Protein AF-A0A2M8TH28-F1 (afdb_monomer)

Radius of gyration: 15.04 Å; Cα contacts (8 Å, |Δi|>4): 122; chains: 1; bounding box: 30×35×44 Å

Structure (mmCIF, N/CA/C/O backbone):
data_AF-A0A2M8TH28-F1
#
_entry.id   AF-A0A2M8TH28-F1
#
loop_
_atom_site.group_PDB
_atom_site.id
_atom_site.type_symbol
_atom_site.label_atom_id
_atom_site.label_alt_id
_atom_site.label_comp_id
_atom_site.label_asym_id
_atom_site.label_entity_id
_atom_site.label_seq_id
_atom_site.pdbx_PDB_ins_code
_atom_site.Cartn_x
_atom_site.Cartn_y
_atom_site.Cartn_z
_atom_site.occupancy
_atom_site.B_iso_or_equiv
_atom_site.auth_seq_id
_atom_site.auth_comp_id
_atom_site.auth_asym_id
_atom_site.auth_atom_id
_atom_site.pdbx_PDB_model_num
ATOM 1 N N . MET A 1 1 ? 3.329 -12.936 -28.432 1.00 34.22 1 MET A N 1
ATOM 2 C CA . MET A 1 1 ? 2.559 -13.886 -27.596 1.00 34.22 1 MET A CA 1
ATOM 3 C C . MET A 1 1 ? 2.833 -13.547 -26.139 1.00 34.22 1 MET A C 1
ATOM 5 O O . MET A 1 1 ? 3.935 -13.796 -25.677 1.00 34.22 1 MET A O 1
ATOM 9 N N . VAL A 1 2 ? 1.888 -12.896 -25.456 1.00 33.28 2 VAL A N 1
ATOM 10 C CA . VAL A 1 2 ? 2.013 -12.406 -24.064 1.00 33.28 2 VAL A CA 1
ATOM 11 C C . VAL A 1 2 ? 0.903 -13.061 -23.235 1.00 33.28 2 VAL A C 1
ATOM 13 O O . VAL A 1 2 ? 0.059 -12.393 -22.652 1.00 33.28 2 VAL A O 1
ATOM 16 N N . THR A 1 3 ? 0.811 -14.391 -23.299 1.00 40.44 3 THR A N 1
ATOM 17 C CA . THR A 1 3 ? -0.426 -15.100 -22.921 1.00 40.44 3 THR A CA 1
ATOM 18 C C . THR A 1 3 ? -0.254 -16.131 -21.807 1.00 40.44 3 THR A C 1
ATOM 20 O O . THR A 1 3 ? -1.209 -16.826 -21.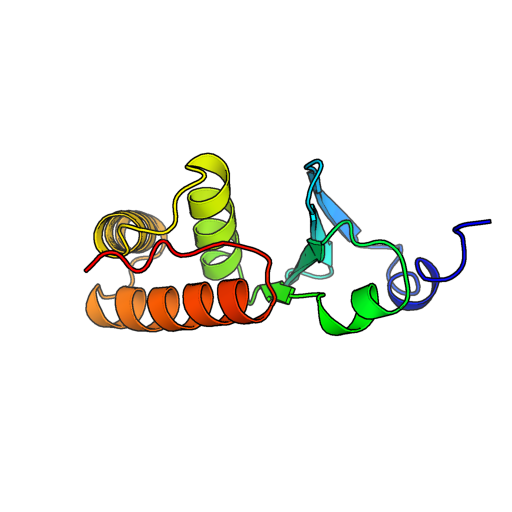514 1.00 40.44 3 THR A O 1
ATOM 23 N N . GLN A 1 4 ? 0.912 -16.250 -21.161 1.00 37.91 4 GLN A N 1
ATOM 24 C CA . GLN A 1 4 ? 1.173 -17.396 -20.265 1.00 37.91 4 GLN A CA 1
ATOM 25 C C . GLN A 1 4 ? 1.434 -17.069 -18.785 1.00 37.91 4 GLN A C 1
ATOM 27 O O . GLN A 1 4 ? 1.522 -17.987 -17.982 1.00 37.91 4 GLN A O 1
ATOM 32 N N . VAL A 1 5 ? 1.492 -15.795 -18.372 1.00 37.12 5 VAL A N 1
ATOM 33 C CA . VAL A 1 5 ? 1.544 -15.437 -16.927 1.00 37.12 5 VAL A CA 1
ATOM 34 C C . VAL A 1 5 ? 0.175 -15.051 -16.376 1.00 37.12 5 VAL A C 1
ATOM 36 O O . VAL A 1 5 ? -0.056 -15.095 -15.171 1.00 37.12 5 VAL A O 1
ATOM 39 N N . PHE A 1 6 ? -0.774 -14.787 -17.270 1.00 37.00 6 PHE A N 1
ATOM 40 C CA . PHE A 1 6 ? -2.173 -14.788 -16.904 1.00 37.00 6 PHE A CA 1
ATOM 41 C C . PHE A 1 6 ? -2.510 -16.143 -16.239 1.00 37.00 6 PHE A C 1
ATOM 43 O O . PHE A 1 6 ? -3.025 -16.121 -15.140 1.00 37.00 6 PHE A O 1
ATOM 50 N N . ASP A 1 7 ? -2.040 -17.299 -16.714 1.00 34.12 7 ASP A N 1
ATOM 51 C CA . ASP A 1 7 ? -2.380 -18.614 -16.125 1.00 34.12 7 ASP A CA 1
ATOM 52 C C . ASP A 1 7 ? -1.924 -18.891 -14.676 1.00 34.12 7 ASP A C 1
ATOM 54 O O . ASP A 1 7 ? -2.529 -19.730 -14.013 1.00 34.12 7 ASP A O 1
ATOM 58 N N . MET A 1 8 ? -0.946 -18.167 -14.116 1.00 38.47 8 MET A N 1
ATOM 59 C CA . MET A 1 8 ? -0.554 -18.376 -12.708 1.00 38.47 8 MET A CA 1
ATOM 60 C C . MET A 1 8 ? -1.338 -17.485 -11.724 1.00 38.47 8 MET A C 1
ATOM 62 O O . MET A 1 8 ? -1.479 -17.834 -10.555 1.00 38.47 8 MET A O 1
ATOM 66 N N . CYS A 1 9 ? -1.941 -16.394 -12.216 1.00 40.81 9 CYS A N 1
ATOM 67 C CA . CYS A 1 9 ? -2.989 -15.636 -11.511 1.00 40.81 9 CYS A CA 1
ATOM 68 C C . CYS A 1 9 ? -4.416 -16.069 -11.934 1.00 40.81 9 CYS A C 1
ATOM 70 O O . CYS A 1 9 ? -5.394 -15.816 -11.231 1.00 40.81 9 CYS A O 1
ATOM 72 N N . ILE A 1 10 ? -4.551 -16.783 -13.054 1.00 40.88 10 ILE A N 1
ATOM 73 C CA . ILE A 1 10 ? -5.782 -17.321 -13.640 1.00 40.88 10 ILE A CA 1
ATOM 74 C C . ILE A 1 10 ? -5.879 -18.831 -13.350 1.00 40.88 10 ILE A C 1
ATOM 76 O O . ILE A 1 10 ? -5.977 -19.675 -14.233 1.00 40.88 10 ILE A O 1
ATOM 80 N N . SER A 1 11 ? -5.982 -19.195 -12.078 1.00 42.34 11 SER A N 1
ATOM 81 C CA . SER A 1 11 ? -6.958 -20.235 -11.706 1.00 42.34 11 SER A CA 1
ATOM 82 C C . SER A 1 11 ? -8.141 -19.644 -10.923 1.00 42.34 11 SER A C 1
ATOM 84 O O . SER A 1 11 ? -9.098 -20.339 -10.594 1.00 42.34 11 SER A O 1
ATOM 86 N N . TYR A 1 12 ? -8.137 -18.318 -10.717 1.00 46.84 12 TYR A N 1
ATOM 87 C CA . TYR A 1 12 ? -9.080 -17.566 -9.884 1.00 46.84 12 TYR A CA 1
ATOM 88 C C . TYR A 1 12 ? -10.115 -16.742 -10.682 1.00 46.84 12 TYR A C 1
ATOM 90 O O . TYR A 1 12 ? -10.636 -15.747 -10.181 1.00 46.84 12 TYR A O 1
ATOM 98 N N . LYS A 1 13 ? -10.479 -17.158 -11.909 1.00 48.31 13 LYS A N 1
ATOM 99 C CA . LYS A 1 13 ? -11.372 -16.405 -12.831 1.00 48.31 13 LYS A CA 1
ATOM 100 C C . LYS A 1 13 ? -12.746 -15.993 -12.279 1.00 48.31 13 LYS A C 1
ATOM 102 O O . LYS A 1 13 ? -13.415 -15.198 -12.926 1.00 48.31 13 LYS A O 1
ATOM 107 N N . LYS A 1 14 ? -13.210 -16.523 -11.143 1.00 49.31 14 LYS A N 1
ATOM 108 C CA . LYS A 1 14 ? -14.572 -16.249 -10.658 1.00 49.31 14 LYS A CA 1
ATOM 109 C C . LYS A 1 14 ? -14.736 -15.029 -9.748 1.00 49.31 14 LYS A C 1
ATOM 111 O O . LYS A 1 14 ? -15.876 -14.644 -9.566 1.00 49.31 14 LYS A O 1
ATOM 116 N N . ASN A 1 15 ? -13.675 -14.413 -9.217 1.00 61.25 15 ASN A N 1
ATOM 117 C CA . ASN A 1 15 ? -13.806 -13.299 -8.255 1.00 61.25 15 ASN A CA 1
ATOM 118 C C . ASN A 1 15 ? -12.658 -12.276 -8.363 1.00 61.25 15 ASN A C 1
ATOM 120 O O . ASN A 1 15 ? -12.135 -11.842 -7.337 1.00 61.25 15 ASN A O 1
ATOM 124 N N . MET A 1 16 ? -12.201 -11.974 -9.583 1.00 67.25 16 MET A N 1
ATOM 125 C CA . MET A 1 16 ? -11.157 -10.973 -9.807 1.00 67.25 16 MET A CA 1
ATOM 126 C C . MET A 1 16 ? -11.787 -9.664 -10.278 1.00 67.25 16 MET A C 1
ATOM 128 O O . MET A 1 16 ? -12.309 -9.605 -11.390 1.00 67.25 16 MET A O 1
ATOM 132 N N . GLU A 1 17 ? -11.715 -8.628 -9.449 1.00 74.62 17 GLU A N 1
ATOM 133 C CA . GLU A 1 17 ? -12.199 -7.289 -9.788 1.00 74.62 17 GLU A CA 1
ATOM 134 C C . GLU A 1 17 ? -11.012 -6.353 -10.001 1.00 74.62 17 GLU A C 1
ATOM 136 O O . GLU A 1 17 ? -10.129 -6.237 -9.152 1.00 74.62 17 GLU A O 1
ATOM 141 N N . GLN A 1 18 ? -10.956 -5.693 -11.156 1.00 72.88 18 GLN A N 1
ATOM 142 C CA . GLN A 1 18 ? -9.947 -4.673 -11.415 1.00 72.88 18 GLN A CA 1
ATOM 143 C C . GLN A 1 18 ? -10.377 -3.360 -10.761 1.00 72.88 18 GLN A C 1
ATOM 145 O O . GLN A 1 18 ? -11.481 -2.881 -11.004 1.00 72.88 18 GLN A O 1
ATOM 150 N N . ILE A 1 19 ? -9.493 -2.764 -9.959 1.00 73.56 19 ILE A N 1
ATOM 151 C CA . ILE A 1 19 ? -9.819 -1.571 -9.162 1.00 73.56 19 ILE A CA 1
ATOM 152 C C . ILE A 1 19 ? -9.113 -0.332 -9.689 1.00 73.56 19 ILE A C 1
ATOM 154 O O . ILE A 1 19 ? -9.683 0.756 -9.691 1.00 73.56 19 ILE A O 1
ATOM 158 N N . LEU A 1 20 ? -7.862 -0.480 -10.121 1.00 73.44 20 LEU A N 1
ATOM 159 C CA . LEU A 1 20 ? -7.060 0.639 -10.600 1.00 73.44 20 LEU A CA 1
ATOM 160 C C . LEU A 1 20 ? -6.161 0.179 -11.741 1.00 73.44 20 LEU A C 1
ATOM 162 O O . LEU A 1 20 ? -5.566 -0.894 -11.673 1.00 73.44 20 LEU A O 1
ATOM 166 N N . MET A 1 21 ? -6.041 1.006 -12.775 1.00 71.50 21 MET A N 1
ATOM 167 C CA . MET A 1 21 ? -5.125 0.784 -13.888 1.00 71.50 21 MET A CA 1
ATOM 168 C C . MET A 1 21 ? -4.328 2.056 -14.137 1.00 71.50 21 MET A C 1
ATOM 170 O O . MET A 1 21 ? -4.905 3.128 -14.315 1.00 71.50 21 MET A O 1
ATOM 174 N N . SER A 1 22 ? -3.007 1.934 -14.157 1.00 69.81 22 SER A N 1
ATOM 175 C CA . SER A 1 22 ? -2.095 2.999 -14.552 1.00 69.81 22 SER A CA 1
ATOM 176 C C . SER A 1 22 ? -1.105 2.491 -15.594 1.00 69.81 22 SER A C 1
ATOM 178 O O . SER A 1 22 ? -1.039 1.299 -15.892 1.00 69.81 22 SER A O 1
ATOM 180 N N . SER A 1 23 ? -0.303 3.400 -16.145 1.00 66.44 23 SER A N 1
ATOM 181 C CA . SER A 1 23 ? 0.819 3.036 -17.013 1.00 66.44 23 SER A CA 1
ATOM 182 C C . SER A 1 23 ? 1.938 2.287 -16.280 1.00 66.44 23 SER A C 1
ATOM 184 O O . SER A 1 23 ? 2.813 1.734 -16.937 1.00 66.44 23 SER A O 1
ATOM 186 N N . GLN A 1 24 ? 1.931 2.273 -14.943 1.00 70.94 24 GLN A N 1
ATOM 187 C CA . GLN A 1 24 ? 3.003 1.714 -14.116 1.00 70.94 24 GLN A CA 1
ATOM 188 C C . GLN A 1 24 ? 2.579 0.463 -13.348 1.00 70.94 24 GLN A C 1
ATOM 190 O O . GLN A 1 24 ? 3.427 -0.364 -13.029 1.00 70.94 24 GLN A O 1
ATOM 195 N N . TYR A 1 25 ? 1.293 0.296 -13.041 1.00 76.69 25 TYR A N 1
ATOM 196 C CA . TYR A 1 25 ? 0.795 -0.856 -12.294 1.00 76.69 25 TYR A CA 1
ATOM 197 C C . TYR A 1 25 ? -0.724 -1.032 -12.480 1.00 76.69 25 TYR A C 1
ATOM 199 O O . TYR A 1 25 ? -1.454 -0.125 -12.883 1.00 76.69 25 TYR A O 1
ATOM 207 N N . THR A 1 26 ? -1.212 -2.221 -12.151 1.00 80.88 26 THR A N 1
ATOM 208 C CA . THR A 1 26 ? -2.633 -2.563 -12.069 1.00 80.88 26 THR A CA 1
ATOM 209 C C . THR A 1 26 ? -2.937 -3.079 -10.671 1.00 80.88 26 THR A C 1
ATOM 211 O O . THR A 1 26 ? -2.189 -3.896 -10.141 1.00 80.88 26 THR A O 1
ATOM 214 N N . MET A 1 27 ? -4.027 -2.609 -10.068 1.00 82.75 27 MET A N 1
ATOM 215 C CA . MET A 1 27 ? -4.544 -3.150 -8.816 1.00 82.75 27 MET A CA 1
ATOM 216 C C . MET A 1 27 ? -5.764 -4.019 -9.095 1.00 82.75 27 MET A C 1
ATOM 218 O O . MET A 1 27 ? -6.723 -3.567 -9.730 1.00 82.75 27 MET A O 1
ATOM 222 N N . ILE A 1 28 ? -5.732 -5.244 -8.587 1.00 83.50 28 ILE A N 1
ATOM 223 C CA . ILE A 1 28 ? -6.847 -6.189 -8.640 1.00 83.50 28 ILE A CA 1
ATOM 224 C C . ILE A 1 28 ? -7.251 -6.594 -7.225 1.00 83.50 28 ILE A C 1
ATOM 226 O O . ILE A 1 28 ? -6.444 -6.527 -6.299 1.00 83.50 28 ILE A O 1
ATOM 230 N N . GLN A 1 29 ? -8.484 -7.048 -7.063 1.00 82.56 29 GLN A N 1
ATOM 231 C CA . GLN A 1 29 ? -8.958 -7.716 -5.861 1.00 82.56 29 GLN A CA 1
ATOM 232 C C . GLN A 1 29 ? -9.301 -9.160 -6.181 1.00 82.56 29 GLN A C 1
ATOM 234 O O . GLN A 1 29 ? -9.970 -9.432 -7.174 1.00 82.56 29 GLN A O 1
ATOM 239 N N . VAL A 1 30 ? -8.850 -10.076 -5.329 1.00 79.06 30 VAL A N 1
ATOM 240 C CA . VAL A 1 30 ? -9.131 -11.508 -5.420 1.00 79.06 30 VAL A CA 1
ATOM 241 C C . VAL A 1 30 ? -9.568 -11.980 -4.041 1.00 79.06 30 VAL A C 1
ATOM 243 O O . VAL A 1 30 ? -8.802 -11.913 -3.087 1.00 79.06 30 VAL A O 1
ATOM 246 N N . LYS A 1 31 ? -10.816 -12.454 -3.919 1.00 77.12 31 LYS A N 1
ATOM 247 C CA . LYS A 1 31 ? -11.375 -12.990 -2.656 1.00 77.12 31 LYS A CA 1
ATOM 248 C C . LYS A 1 31 ? -11.242 -12.047 -1.436 1.00 77.12 31 LYS A C 1
ATOM 250 O O . LYS A 1 31 ? -11.074 -12.516 -0.317 1.00 77.12 31 LYS A O 1
ATOM 255 N N . GLY A 1 32 ? -11.342 -10.733 -1.637 1.00 73.19 32 GLY A N 1
ATOM 256 C CA . GLY A 1 32 ? -11.232 -9.746 -0.553 1.00 73.19 32 GLY A CA 1
ATOM 257 C C . GLY A 1 32 ? -9.809 -9.250 -0.278 1.00 73.19 32 GLY A C 1
ATOM 258 O O . GLY A 1 32 ? -9.646 -8.273 0.447 1.00 73.19 32 GLY A O 1
ATOM 259 N N . GLU A 1 33 ? -8.798 -9.858 -0.896 1.00 76.44 33 GLU A N 1
ATOM 260 C CA . GLU A 1 33 ? -7.413 -9.392 -0.847 1.00 76.44 33 GLU A CA 1
ATOM 261 C C . GLU A 1 33 ? -7.087 -8.538 -2.063 1.00 76.44 33 GLU A C 1
ATOM 263 O O . GLU A 1 33 ? -7.629 -8.746 -3.150 1.00 76.44 33 GLU A O 1
ATOM 268 N N . TYR A 1 34 ? -6.188 -7.581 -1.880 1.00 83.38 34 TYR A N 1
ATOM 269 C CA . TYR A 1 34 ? -5.821 -6.615 -2.901 1.00 83.38 34 TYR A CA 1
ATOM 270 C C . TYR A 1 34 ? -4.403 -6.907 -3.387 1.00 83.38 34 TYR A C 1
ATOM 272 O O . TYR A 1 34 ? -3.523 -7.211 -2.593 1.00 83.38 34 TYR A O 1
ATOM 280 N N . TYR A 1 35 ? -4.164 -6.810 -4.689 1.00 81.69 35 TYR A N 1
ATOM 281 C CA . TYR A 1 35 ? -2.866 -7.099 -5.289 1.00 81.69 35 TYR A CA 1
ATOM 282 C C . TYR A 1 35 ? -2.464 -5.957 -6.206 1.00 81.69 35 TYR A C 1
ATOM 284 O O . TYR A 1 35 ? -3.229 -5.579 -7.094 1.00 81.69 35 TYR A O 1
ATOM 292 N N . VAL A 1 36 ? -1.259 -5.429 -6.008 1.00 80.88 36 VAL A N 1
ATOM 293 C CA . VAL A 1 36 ? -0.635 -4.459 -6.910 1.00 80.88 36 VAL A CA 1
ATOM 294 C C . VAL A 1 36 ? 0.346 -5.202 -7.795 1.00 80.88 36 VAL A C 1
ATOM 296 O O . VAL A 1 36 ? 1.276 -5.855 -7.324 1.00 80.88 36 VAL A O 1
ATOM 299 N N . ILE A 1 37 ? 0.112 -5.094 -9.093 1.00 78.62 37 ILE A N 1
ATOM 300 C CA . ILE A 1 37 ? 0.866 -5.765 -10.135 1.00 78.62 37 ILE A CA 1
ATOM 301 C C . ILE A 1 37 ? 1.549 -4.680 -10.969 1.00 78.62 37 ILE A C 1
ATOM 303 O O . ILE A 1 37 ? 0.868 -4.004 -11.744 1.00 78.62 37 ILE A O 1
ATOM 307 N N . PRO A 1 38 ? 2.865 -4.469 -10.833 1.00 73.00 38 PRO A N 1
ATOM 308 C CA . PRO A 1 38 ? 3.569 -3.510 -11.666 1.00 73.00 38 PRO A CA 1
ATOM 309 C C . PRO A 1 38 ? 3.553 -3.947 -13.134 1.00 73.00 38 PRO A C 1
ATOM 311 O O . PRO A 1 38 ? 3.690 -5.128 -13.459 1.00 73.00 38 PRO A O 1
ATOM 314 N N . VAL A 1 39 ? 3.395 -2.977 -14.034 1.00 72.44 39 VAL A N 1
ATOM 315 C CA . VAL A 1 39 ? 3.480 -3.160 -15.489 1.00 72.44 39 VAL A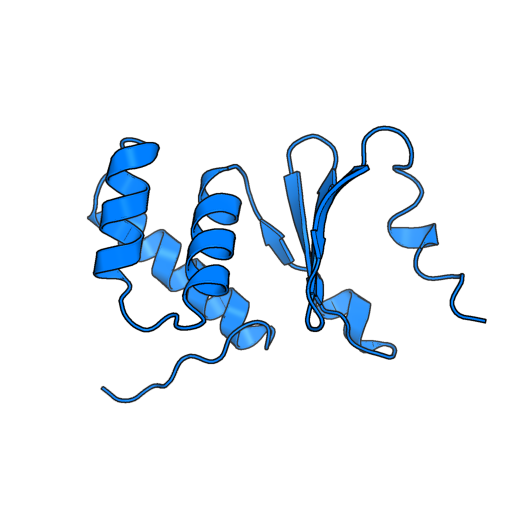 CA 1
ATOM 316 C C . VAL A 1 39 ? 4.966 -3.220 -15.860 1.00 72.44 39 VAL A C 1
ATOM 318 O O . VAL A 1 39 ? 5.516 -2.325 -16.494 1.00 72.44 39 VAL A O 1
ATOM 321 N N . VAL A 1 40 ? 5.647 -4.268 -15.393 1.00 66.19 40 VAL A N 1
ATOM 322 C CA . VAL A 1 40 ? 7.034 -4.587 -15.756 1.00 66.19 40 VAL A CA 1
ATOM 323 C C . VAL A 1 40 ? 7.054 -5.640 -16.857 1.00 66.19 40 VAL A C 1
ATOM 325 O O . VAL A 1 40 ? 6.263 -6.585 -16.868 1.00 66.19 40 VAL A O 1
ATOM 328 N N . THR A 1 41 ? 7.974 -5.485 -17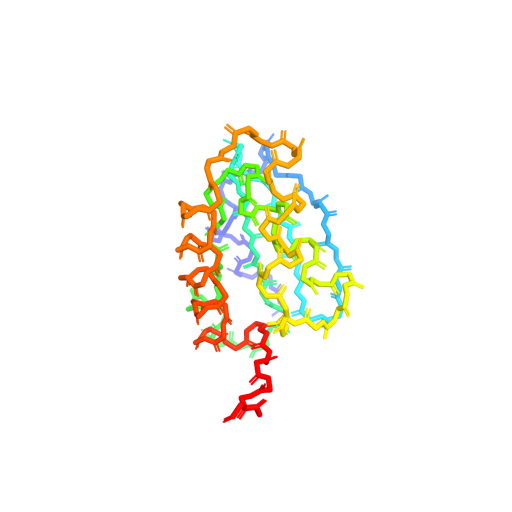.803 1.00 53.34 41 THR A N 1
ATOM 329 C CA . THR A 1 41 ? 8.185 -6.443 -18.891 1.00 53.34 41 THR A CA 1
ATOM 330 C C . THR A 1 41 ? 9.245 -7.468 -18.491 1.00 53.34 41 THR A C 1
ATOM 332 O O . THR A 1 41 ? 10.339 -7.084 -18.097 1.00 53.34 41 THR A O 1
ATOM 335 N N . GLY A 1 42 ? 8.976 -8.768 -18.650 1.00 55.12 42 GLY A N 1
ATOM 336 C CA . GLY A 1 42 ? 9.976 -9.831 -18.456 1.00 55.12 42 GLY A CA 1
ATOM 337 C C . GLY A 1 42 ? 9.797 -10.660 -17.176 1.00 55.12 42 GLY A C 1
ATOM 338 O O . GLY A 1 42 ? 8.710 -10.724 -16.609 1.00 55.12 42 GLY A O 1
ATOM 339 N N . LYS A 1 43 ? 10.858 -11.362 -16.747 1.00 51.84 43 LYS A N 1
ATOM 340 C CA . LYS A 1 43 ? 10.819 -12.334 -15.629 1.00 51.84 43 LYS A CA 1
ATOM 341 C C . LYS A 1 43 ? 10.693 -11.697 -14.236 1.00 51.84 43 LYS A C 1
ATOM 343 O O . LYS A 1 43 ? 10.351 -12.394 -13.289 1.00 51.84 43 LYS A O 1
ATOM 348 N N . GLU A 1 44 ? 10.932 -10.395 -14.113 1.00 55.75 44 GLU A N 1
ATOM 349 C CA . GLU A 1 44 ? 10.883 -9.652 -12.841 1.00 55.75 44 GLU A CA 1
ATOM 350 C C . GLU A 1 44 ? 9.458 -9.505 -12.285 1.00 55.75 44 GLU A C 1
ATOM 352 O O . GLU A 1 44 ? 9.271 -9.278 -11.093 1.00 55.75 44 GLU A O 1
ATOM 357 N N . TYR A 1 45 ? 8.445 -9.713 -13.130 1.00 56.34 45 TYR A N 1
ATOM 358 C CA . TYR A 1 45 ? 7.028 -9.625 -12.782 1.00 56.34 45 TYR A CA 1
ATOM 359 C C . TYR A 1 45 ? 6.641 -10.436 -11.534 1.00 56.34 45 TYR A C 1
ATOM 361 O O . TYR A 1 45 ? 5.905 -9.942 -10.685 1.00 56.34 45 TYR A O 1
ATOM 369 N N . GLN A 1 46 ? 7.146 -11.666 -11.389 1.00 56.16 46 GLN A N 1
ATOM 370 C CA . GLN A 1 46 ? 6.742 -12.560 -10.293 1.00 56.16 46 GLN A CA 1
ATOM 371 C C . GLN A 1 46 ? 7.271 -12.116 -8.922 1.00 56.16 46 GLN A C 1
ATOM 373 O O . GLN A 1 46 ? 6.633 -12.391 -7.910 1.00 56.16 46 GLN A O 1
ATOM 378 N N . ASN A 1 47 ? 8.390 -11.391 -8.885 1.00 62.12 47 ASN A N 1
ATOM 379 C CA . ASN A 1 47 ? 8.988 -10.914 -7.634 1.00 62.12 47 ASN A CA 1
ATOM 380 C C . ASN A 1 47 ? 8.373 -9.588 -7.152 1.00 62.12 47 ASN A C 1
ATOM 382 O O . ASN A 1 47 ? 8.528 -9.211 -5.987 1.00 62.12 47 ASN A O 1
ATOM 386 N N . ASN A 1 48 ? 7.646 -8.903 -8.039 1.00 68.12 48 ASN A N 1
ATOM 387 C CA . ASN A 1 48 ? 7.198 -7.530 -7.827 1.00 68.12 48 ASN A CA 1
ATOM 388 C C . ASN A 1 48 ? 5.687 -7.407 -7.577 1.00 68.12 48 ASN A C 1
ATOM 390 O O . ASN A 1 48 ? 5.198 -6.297 -7.381 1.00 68.12 48 ASN A O 1
ATOM 394 N N . VAL A 1 49 ? 4.942 -8.519 -7.540 1.00 75.38 49 VAL A N 1
ATOM 395 C CA . VAL A 1 49 ? 3.550 -8.504 -7.062 1.00 75.38 49 VAL A CA 1
ATOM 396 C C . VAL A 1 49 ? 3.538 -8.178 -5.566 1.00 75.38 49 VAL A C 1
ATOM 398 O O . VAL A 1 49 ? 4.306 -8.748 -4.783 1.00 75.38 49 VAL A O 1
ATOM 401 N N . ILE A 1 50 ? 2.667 -7.252 -5.171 1.00 78.56 50 ILE A N 1
ATOM 402 C CA . ILE A 1 50 ? 2.508 -6.810 -3.781 1.00 78.56 50 ILE A CA 1
ATOM 403 C C . ILE A 1 50 ? 1.116 -7.183 -3.308 1.00 78.56 50 ILE A C 1
ATOM 405 O O . ILE A 1 50 ? 0.128 -6.742 -3.893 1.00 78.56 50 ILE A O 1
ATOM 409 N N . CYS A 1 51 ? 1.046 -7.986 -2.249 1.00 80.00 51 CYS A N 1
ATOM 410 C CA . CYS A 1 51 ? -0.206 -8.273 -1.566 1.00 80.00 51 CYS A CA 1
ATOM 411 C C . CYS A 1 51 ? -0.502 -7.151 -0.569 1.00 80.00 51 CYS A C 1
ATOM 413 O O . CYS A 1 51 ? 0.321 -6.804 0.274 1.00 80.00 51 CYS A O 1
ATOM 415 N N . LEU A 1 52 ? -1.688 -6.574 -0.682 1.00 78.50 52 LEU A N 1
ATOM 416 C CA . LEU A 1 52 ? -2.216 -5.544 0.189 1.00 78.50 52 LEU A CA 1
ATOM 417 C C . LEU A 1 52 ? -3.235 -6.198 1.127 1.00 78.50 52 LEU A C 1
ATOM 419 O O . LEU A 1 52 ? -4.345 -6.564 0.726 1.00 78.50 52 LEU A O 1
ATOM 423 N N . ASN A 1 53 ? -2.850 -6.331 2.394 1.00 71.19 53 ASN A N 1
ATOM 424 C CA . ASN A 1 53 ? -3.646 -7.019 3.404 1.00 71.19 53 ASN A CA 1
ATOM 425 C C . ASN A 1 53 ? -4.791 -6.121 3.903 1.00 71.19 53 ASN A C 1
ATOM 427 O O . ASN A 1 53 ? -4.663 -5.394 4.890 1.00 71.19 53 ASN A O 1
ATOM 431 N N . GLY A 1 54 ? -5.925 -6.180 3.203 1.00 76.31 54 GLY A N 1
ATOM 432 C CA . GLY A 1 54 ? -7.184 -5.548 3.599 1.00 76.31 54 GLY A CA 1
ATOM 433 C C . GLY A 1 54 ? -7.367 -4.093 3.151 1.00 76.31 54 GLY A C 1
ATOM 434 O O . GLY A 1 54 ? -6.540 -3.500 2.455 1.00 76.31 54 GLY A O 1
ATOM 435 N N . GLU A 1 55 ? -8.495 -3.508 3.563 1.00 79.56 55 GLU A N 1
ATOM 436 C CA . GLU A 1 55 ? -8.936 -2.174 3.123 1.00 79.56 55 GLU A CA 1
ATOM 437 C C . GLU A 1 55 ? -7.973 -1.048 3.516 1.00 79.56 55 GLU A C 1
ATOM 439 O O . GLU A 1 55 ? -7.844 -0.070 2.782 1.00 79.56 55 GLU A O 1
ATOM 444 N N . VAL A 1 56 ? -7.270 -1.182 4.647 1.00 81.50 56 VAL A N 1
ATOM 445 C CA . VAL A 1 56 ? -6.316 -0.169 5.125 1.00 81.50 56 VAL A CA 1
ATOM 446 C C . VAL A 1 56 ? -5.135 -0.046 4.160 1.00 81.50 56 VAL A C 1
ATOM 448 O O . VAL A 1 56 ? -4.808 1.056 3.723 1.00 81.50 56 VAL A O 1
ATOM 451 N N . ALA A 1 57 ? -4.534 -1.173 3.766 1.00 79.56 57 ALA A N 1
ATOM 452 C CA . ALA A 1 57 ? -3.402 -1.197 2.839 1.00 79.56 57 ALA A CA 1
ATOM 453 C C . ALA A 1 57 ? -3.795 -0.666 1.449 1.00 79.56 57 ALA A C 1
ATOM 455 O O . ALA A 1 57 ? -3.089 0.164 0.872 1.00 79.56 57 ALA A O 1
ATOM 456 N N . LYS A 1 58 ? -4.970 -1.068 0.945 1.00 85.00 58 LYS A N 1
ATOM 457 C CA . LYS A 1 58 ? -5.562 -0.529 -0.292 1.00 85.00 58 LYS A CA 1
ATOM 458 C C . LYS A 1 58 ? -5.768 0.984 -0.217 1.00 85.00 58 LYS A C 1
ATOM 460 O O . LYS A 1 58 ? -5.440 1.696 -1.171 1.00 85.00 58 LYS A O 1
ATOM 465 N N . TYR A 1 59 ? -6.308 1.482 0.895 1.00 84.06 59 TYR A N 1
ATOM 466 C CA . TYR A 1 59 ? -6.548 2.910 1.092 1.00 84.06 59 TYR A CA 1
ATOM 467 C C . TYR A 1 59 ? -5.237 3.702 1.072 1.00 84.06 59 TYR A C 1
ATOM 469 O O . TYR A 1 59 ? -5.124 4.674 0.324 1.00 84.06 59 TYR A O 1
ATOM 477 N N . ILE A 1 60 ? -4.230 3.249 1.827 1.00 82.94 60 ILE A N 1
ATOM 478 C CA . ILE A 1 60 ? -2.903 3.880 1.876 1.00 82.94 60 ILE A CA 1
ATOM 479 C C . ILE A 1 60 ? -2.268 3.900 0.482 1.00 82.94 60 ILE A C 1
ATOM 481 O O . ILE A 1 60 ? -1.823 4.953 0.027 1.00 82.94 60 ILE A O 1
ATOM 485 N N . PHE A 1 61 ? -2.278 2.766 -0.224 1.00 84.12 61 PHE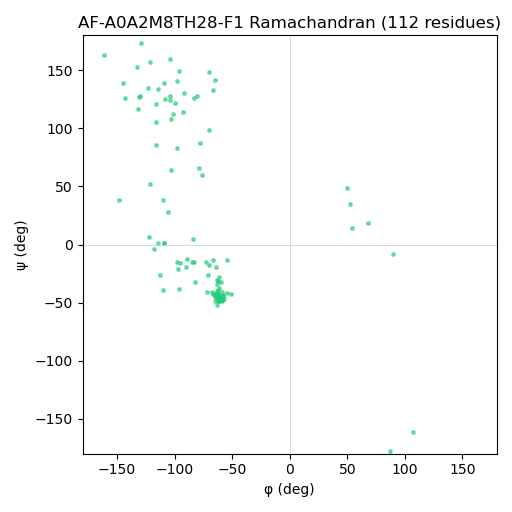 A N 1
ATOM 486 C CA . PHE A 1 61 ? -1.723 2.666 -1.573 1.00 84.12 61 PHE A CA 1
ATOM 487 C C . PHE A 1 61 ? -2.404 3.632 -2.552 1.00 84.12 61 PHE A C 1
ATOM 489 O O . PHE A 1 61 ? -1.738 4.390 -3.259 1.00 84.12 61 PHE A O 1
ATOM 496 N N . THR A 1 62 ? -3.739 3.654 -2.551 1.00 82.75 62 THR A N 1
ATOM 497 C CA . THR A 1 62 ? -4.529 4.537 -3.423 1.00 82.75 62 THR A CA 1
ATOM 498 C C . THR A 1 62 ? -4.258 6.011 -3.117 1.00 82.75 62 THR A C 1
ATOM 500 O O . THR A 1 62 ? -4.155 6.826 -4.035 1.00 82.75 62 THR A O 1
ATOM 503 N N . TYR A 1 63 ? -4.105 6.359 -1.835 1.00 82.44 63 TYR A N 1
ATOM 504 C CA . TYR A 1 63 ? -3.782 7.718 -1.406 1.00 82.44 63 TYR A CA 1
ATOM 505 C C . TYR A 1 63 ? -2.409 8.168 -1.915 1.00 82.44 63 TYR A C 1
ATOM 507 O O . TYR A 1 63 ? -2.308 9.214 -2.561 1.00 82.44 63 TYR A O 1
ATOM 515 N N . ILE A 1 64 ? -1.375 7.354 -1.673 1.00 80.00 64 ILE A N 1
ATOM 516 C CA . ILE A 1 64 ? 0.002 7.621 -2.112 1.00 80.00 64 ILE A CA 1
ATOM 517 C C . ILE A 1 64 ? 0.050 7.796 -3.626 1.00 80.00 64 ILE A C 1
ATOM 519 O O . ILE A 1 64 ? 0.624 8.765 -4.1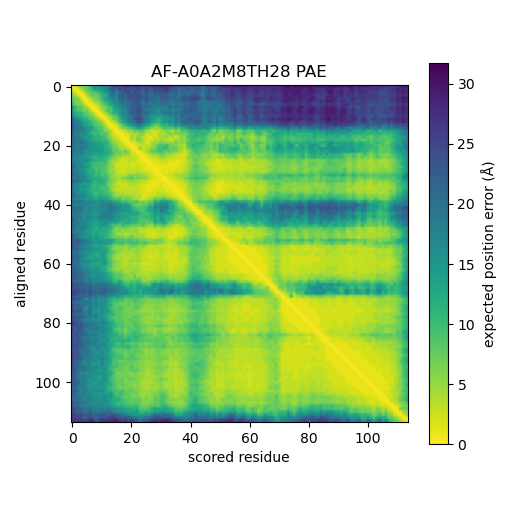26 1.00 80.00 64 ILE A O 1
ATOM 523 N N . TYR A 1 65 ? -0.597 6.892 -4.360 1.00 77.31 65 TYR A N 1
ATOM 524 C CA . TYR A 1 65 ? -0.599 6.974 -5.807 1.00 77.31 65 TYR A CA 1
ATOM 525 C C . TYR A 1 65 ? -1.250 8.257 -6.331 1.00 77.31 65 TYR A C 1
ATOM 527 O O . TYR A 1 65 ? -0.670 8.946 -7.171 1.00 77.31 65 TYR A O 1
ATOM 535 N N . ASN A 1 66 ? -2.442 8.596 -5.834 1.00 76.62 66 ASN A N 1
ATOM 536 C CA . ASN A 1 66 ? -3.173 9.768 -6.313 1.00 76.62 66 ASN A CA 1
ATOM 537 C C . ASN A 1 66 ? -2.419 11.072 -6.030 1.00 76.62 66 ASN A C 1
ATOM 539 O O . ASN A 1 66 ? -2.532 12.029 -6.796 1.00 76.62 66 ASN A O 1
ATOM 543 N N . LYS A 1 67 ? -1.642 11.112 -4.943 1.00 70.69 67 LYS A N 1
ATOM 544 C CA . LYS A 1 67 ? -0.798 12.256 -4.588 1.00 70.69 67 LYS A CA 1
ATOM 545 C C . LYS A 1 67 ? 0.546 12.270 -5.314 1.00 70.69 67 LYS A C 1
ATOM 547 O O . LYS A 1 67 ? 1.179 13.318 -5.330 1.00 70.69 67 LYS A O 1
ATOM 552 N N . LYS A 1 68 ? 0.958 11.151 -5.926 1.00 63.53 68 LYS A N 1
ATOM 553 C CA . LYS A 1 68 ? 2.277 10.935 -6.557 1.00 63.53 68 LYS A CA 1
ATOM 554 C C . LYS A 1 68 ? 3.475 11.223 -5.642 1.00 63.53 68 LYS A C 1
ATOM 556 O O . LYS A 1 68 ? 4.601 11.305 -6.117 1.00 63.53 68 LYS A O 1
ATOM 561 N N . GLU A 1 69 ? 3.244 11.344 -4.340 1.00 59.09 69 GLU A N 1
ATOM 562 C CA . GLU A 1 69 ? 4.244 11.694 -3.341 1.00 59.09 69 GLU A CA 1
ATOM 563 C C . GLU A 1 69 ? 3.956 10.904 -2.062 1.00 59.09 69 GLU A C 1
ATOM 565 O O . GLU A 1 69 ? 2.845 10.931 -1.531 1.00 59.09 69 GLU A O 1
ATOM 570 N N . ALA A 1 70 ? 4.968 10.189 -1.570 1.00 59.88 70 ALA A N 1
ATOM 571 C CA . ALA A 1 70 ? 4.916 9.414 -0.330 1.00 59.88 70 ALA A CA 1
ATOM 572 C C . ALA A 1 70 ? 5.792 10.051 0.764 1.00 59.88 70 ALA A C 1
ATOM 574 O O . ALA A 1 70 ? 6.506 9.357 1.481 1.00 59.88 70 ALA A O 1
ATOM 575 N N . THR A 1 71 ? 5.810 11.381 0.850 1.00 62.28 71 THR A N 1
ATOM 576 C CA . THR A 1 71 ? 6.773 12.128 1.681 1.00 62.28 71 THR A CA 1
ATOM 577 C C . THR A 1 71 ? 6.223 12.537 3.047 1.00 62.28 71 THR A C 1
ATOM 579 O O . THR A 1 71 ? 7.005 12.754 3.971 1.00 62.28 71 THR A O 1
ATOM 582 N N . ASN A 1 72 ? 4.898 12.598 3.228 1.00 81.38 72 ASN A N 1
ATOM 583 C CA . ASN A 1 72 ? 4.282 13.023 4.488 1.00 81.38 72 ASN A CA 1
ATOM 584 C C . ASN A 1 72 ? 3.459 11.904 5.146 1.00 81.38 72 ASN A C 1
ATOM 586 O O . ASN A 1 72 ? 2.241 11.826 4.993 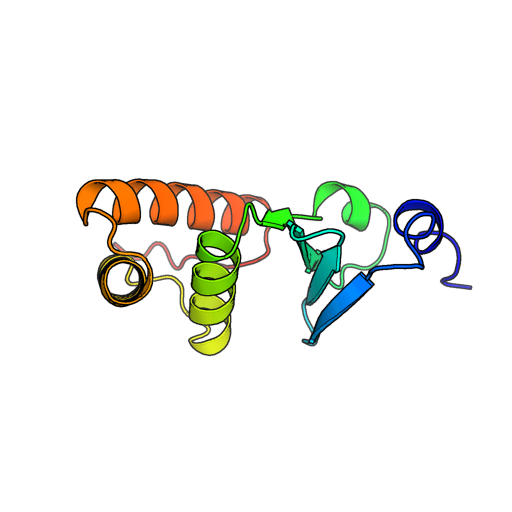1.00 81.38 72 ASN A O 1
ATOM 590 N N . TYR A 1 73 ? 4.123 11.046 5.926 1.00 83.94 73 TYR A N 1
ATOM 591 C CA . TYR A 1 73 ? 3.461 9.948 6.645 1.00 83.94 73 TYR A CA 1
ATOM 592 C C . TYR A 1 73 ? 2.409 10.420 7.653 1.00 83.94 73 TYR A C 1
ATOM 594 O O . TYR A 1 73 ? 1.449 9.695 7.900 1.00 83.94 73 TYR A O 1
ATOM 602 N N . MET A 1 74 ? 2.551 11.628 8.208 1.00 84.44 74 MET A N 1
ATOM 603 C CA . MET A 1 74 ? 1.572 12.185 9.145 1.00 84.44 74 MET A CA 1
ATOM 604 C C . MET A 1 74 ? 0.241 12.493 8.467 1.00 84.44 74 MET A C 1
ATOM 606 O O . MET A 1 74 ? -0.807 12.193 9.033 1.00 84.44 74 MET A O 1
ATOM 610 N N . ASP A 1 75 ? 0.270 13.039 7.252 1.00 84.75 75 ASP A N 1
ATOM 611 C CA . ASP A 1 75 ? -0.944 13.294 6.471 1.00 84.75 75 ASP A CA 1
ATOM 612 C C . ASP A 1 75 ? -1.665 11.978 6.129 1.00 84.75 75 ASP A C 1
ATOM 614 O O . ASP A 1 75 ? -2.861 11.830 6.383 1.00 84.75 75 ASP A O 1
ATOM 618 N N . ILE A 1 76 ? -0.915 10.966 5.675 1.00 85.75 76 ILE A N 1
ATOM 619 C CA . ILE A 1 76 ? -1.460 9.625 5.402 1.00 85.75 76 ILE A CA 1
ATOM 620 C C . ILE A 1 76 ? -2.074 9.023 6.676 1.00 85.75 76 ILE A C 1
ATOM 622 O O . ILE A 1 76 ? -3.206 8.535 6.648 1.00 85.75 76 ILE A O 1
ATOM 626 N N . ALA A 1 77 ? -1.367 9.091 7.808 1.00 86.88 77 ALA A N 1
ATOM 627 C CA . ALA A 1 77 ? -1.838 8.544 9.077 1.00 86.88 77 ALA A CA 1
ATOM 628 C C . ALA A 1 77 ? -3.119 9.232 9.557 1.00 86.88 77 ALA A C 1
ATOM 630 O O . ALA A 1 77 ? -4.064 8.549 9.947 1.00 86.88 77 ALA A O 1
ATOM 631 N N . GLN A 1 78 ? -3.205 10.562 9.459 1.00 88.12 78 GLN A N 1
ATOM 632 C CA . GLN A 1 78 ? -4.422 11.301 9.804 1.00 88.12 78 GLN A CA 1
ATOM 633 C C . GLN A 1 78 ? -5.626 10.849 8.970 1.00 88.12 78 GLN A C 1
ATOM 635 O O . GLN A 1 78 ? -6.714 10.671 9.522 1.00 88.12 78 GLN A O 1
ATOM 640 N N . LYS A 1 79 ? -5.442 10.598 7.668 1.00 86.50 79 LYS A N 1
ATOM 641 C CA . LYS A 1 79 ? -6.509 10.062 6.807 1.00 8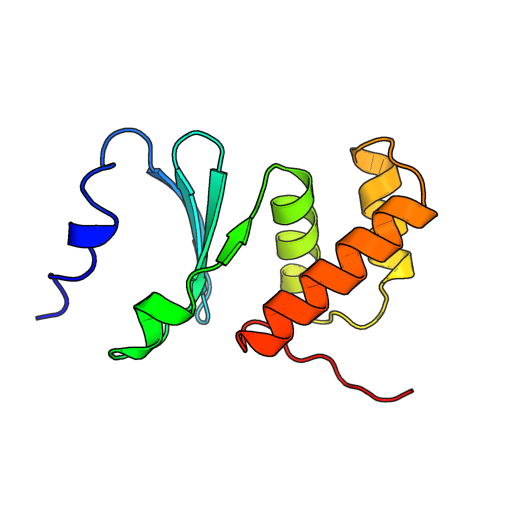6.50 79 LYS A CA 1
ATOM 642 C C . LYS A 1 79 ? -6.918 8.646 7.193 1.00 86.50 79 LYS A C 1
ATOM 644 O O . LYS A 1 79 ? -8.109 8.358 7.269 1.00 86.50 79 LYS A O 1
ATOM 649 N N . VAL A 1 80 ? -5.956 7.777 7.491 1.00 86.50 80 VAL A N 1
ATOM 650 C CA . VAL A 1 80 ? -6.240 6.401 7.926 1.00 86.50 80 VAL A CA 1
ATOM 651 C C . VAL A 1 80 ? -7.012 6.385 9.249 1.00 86.50 80 VAL A C 1
ATOM 653 O O . VAL A 1 80 ? -7.994 5.657 9.371 1.00 86.50 80 VAL A O 1
ATOM 656 N N . ILE A 1 81 ? -6.637 7.222 10.218 1.00 88.31 81 ILE A N 1
ATOM 657 C CA . ILE A 1 81 ? -7.325 7.320 11.518 1.00 88.31 81 ILE A CA 1
ATOM 658 C C . ILE A 1 81 ? -8.774 7.783 11.341 1.00 88.31 81 ILE A C 1
ATOM 660 O O . ILE A 1 81 ? -9.670 7.209 11.958 1.00 88.31 81 ILE A O 1
ATOM 664 N N . GLN A 1 82 ? -9.009 8.772 10.468 1.00 86.94 82 GLN A N 1
ATOM 665 C CA . GLN A 1 82 ? -10.354 9.279 10.161 1.00 86.94 82 GLN A CA 1
ATOM 666 C C . GLN A 1 82 ? -11.284 8.194 9.601 1.00 86.94 82 GLN A C 1
ATOM 668 O O . GLN A 1 82 ? -12.487 8.252 9.837 1.00 86.94 82 GLN A O 1
ATOM 673 N N . VAL A 1 83 ? -10.739 7.224 8.860 1.00 85.31 83 VAL A N 1
ATOM 674 C CA . VAL A 1 83 ? -11.529 6.201 8.158 1.00 85.31 83 VAL A CA 1
ATOM 675 C C . VAL A 1 83 ? -11.644 4.897 8.953 1.00 85.31 83 VAL A C 1
ATOM 677 O O . VAL A 1 83 ? -12.705 4.280 8.950 1.00 85.31 83 VAL A O 1
ATOM 680 N N . PHE A 1 84 ? -10.582 4.469 9.639 1.00 84.50 84 PHE A N 1
ATOM 681 C CA . PHE A 1 84 ? -10.481 3.117 10.211 1.00 84.50 84 PHE A CA 1
ATOM 682 C C . PHE A 1 84 ? -10.451 3.071 11.744 1.00 84.50 84 PHE A C 1
ATOM 684 O O . PHE A 1 84 ? -10.351 1.982 12.305 1.00 84.50 84 PHE A O 1
ATOM 691 N N . ASN A 1 85 ? -10.550 4.220 12.427 1.00 85.31 85 ASN A N 1
ATOM 692 C CA . ASN A 1 85 ? -10.552 4.318 13.894 1.00 85.31 85 ASN A CA 1
ATOM 693 C C . ASN A 1 85 ? -9.389 3.547 14.559 1.00 85.31 85 ASN A C 1
ATOM 695 O O . ASN A 1 85 ? -9.573 2.754 15.482 1.00 85.31 85 ASN A O 1
ATOM 699 N N . VAL A 1 86 ? -8.175 3.757 14.048 1.00 84.31 86 VAL A N 1
ATOM 700 C CA . VAL A 1 86 ? -6.926 3.190 14.582 1.00 84.31 86 VAL A CA 1
ATOM 701 C C . VAL A 1 86 ? -6.140 4.248 15.357 1.00 84.31 86 VAL A C 1
ATOM 703 O O . VAL A 1 86 ? -6.339 5.444 15.153 1.00 84.31 86 VAL A O 1
ATOM 706 N N . SER A 1 87 ? -5.227 3.837 16.242 1.00 88.31 87 SER A N 1
ATOM 707 C CA . SER A 1 87 ? -4.345 4.790 16.925 1.00 88.31 87 SER A CA 1
ATOM 708 C C . SER A 1 87 ? -3.313 5.385 15.962 1.00 88.31 87 SER A C 1
ATOM 710 O O . SER A 1 87 ? -2.849 4.718 15.035 1.00 88.31 87 SER A O 1
ATOM 712 N N . LEU A 1 88 ? -2.921 6.639 16.209 1.00 85.81 88 LEU A N 1
ATOM 713 C CA . LEU A 1 88 ? -1.915 7.339 15.406 1.00 85.81 88 LEU A CA 1
ATOM 714 C C . LEU A 1 88 ? -0.573 6.605 15.382 1.00 85.81 88 LEU A C 1
ATOM 716 O O . LEU A 1 88 ? 0.025 6.453 14.323 1.00 85.81 88 LEU A O 1
ATOM 720 N N . GLU A 1 89 ? -0.127 6.123 16.539 1.00 86.00 89 GLU A N 1
ATOM 721 C CA . GLU A 1 89 ? 1.133 5.393 16.673 1.00 86.00 89 GLU A CA 1
ATOM 722 C C . GLU A 1 89 ? 1.146 4.126 15.812 1.00 86.00 89 GLU A C 1
ATOM 724 O O . GLU A 1 89 ? 2.071 3.921 15.026 1.00 86.00 89 GLU A O 1
ATOM 729 N N . LYS A 1 90 ? 0.076 3.322 15.881 1.00 81.81 90 LYS A N 1
ATOM 730 C CA . LYS A 1 90 ? -0.048 2.103 15.078 1.00 81.81 90 LYS A CA 1
ATOM 731 C C . LYS A 1 90 ? -0.120 2.423 13.585 1.00 81.81 90 LYS A C 1
ATOM 733 O O . LYS A 1 90 ? 0.598 1.815 12.800 1.00 81.81 90 LYS A O 1
ATOM 738 N N . ALA A 1 91 ? -0.923 3.419 13.204 1.00 83.12 91 ALA A N 1
ATOM 739 C CA . ALA A 1 91 ? -1.037 3.844 11.812 1.00 83.12 91 ALA A CA 1
ATOM 740 C C . ALA A 1 91 ? 0.319 4.276 11.234 1.00 83.12 91 ALA A C 1
ATOM 742 O O . ALA A 1 91 ? 0.654 3.894 10.119 1.00 83.12 91 ALA A O 1
ATOM 743 N N . LEU A 1 92 ? 1.121 5.035 11.987 1.00 84.69 92 LEU A N 1
ATOM 744 C CA . LEU A 1 92 ? 2.434 5.497 11.532 1.00 84.69 92 LEU A CA 1
ATOM 745 C C . LEU A 1 92 ? 3.436 4.359 11.348 1.00 84.69 92 LEU A C 1
ATOM 747 O O . LEU A 1 92 ? 4.169 4.359 10.358 1.00 84.69 92 LEU A O 1
ATOM 751 N N . VAL A 1 93 ? 3.477 3.404 12.281 1.00 82.56 93 VAL A N 1
ATOM 752 C CA . VAL A 1 93 ? 4.344 2.222 12.166 1.00 82.56 93 VAL A CA 1
ATOM 753 C C . VAL A 1 93 ? 3.958 1.408 10.932 1.00 82.56 93 VAL A C 1
ATOM 755 O O . VAL A 1 93 ? 4.825 1.115 10.104 1.00 82.56 93 VAL A O 1
ATOM 758 N N . ASP A 1 94 ? 2.663 1.131 10.769 1.00 81.50 94 ASP A N 1
ATOM 759 C CA . ASP A 1 94 ? 2.141 0.335 9.657 1.00 81.50 94 ASP A CA 1
ATOM 760 C C . ASP A 1 94 ? 2.382 1.037 8.308 1.00 81.50 94 ASP A C 1
ATOM 762 O O . ASP A 1 94 ? 2.881 0.419 7.368 1.00 81.50 94 ASP A O 1
ATOM 766 N N . ILE A 1 95 ? 2.123 2.349 8.217 1.00 84.81 95 ILE A N 1
ATOM 767 C CA . ILE A 1 95 ? 2.387 3.149 7.008 1.00 84.81 95 ILE A CA 1
ATOM 768 C C . ILE A 1 95 ? 3.878 3.155 6.679 1.00 84.81 95 ILE A C 1
ATOM 770 O O . ILE A 1 95 ? 4.242 2.956 5.524 1.00 84.81 95 ILE A O 1
ATOM 774 N N . LYS A 1 96 ? 4.758 3.362 7.664 1.00 83.75 96 LYS A N 1
ATOM 775 C CA . LYS A 1 96 ? 6.207 3.401 7.425 1.00 83.75 96 LYS A CA 1
ATOM 776 C C . LYS A 1 96 ? 6.725 2.062 6.906 1.00 83.75 96 LYS A C 1
ATOM 778 O O . LYS A 1 96 ? 7.501 2.048 5.953 1.00 83.75 96 LYS A O 1
ATOM 783 N N . HIS A 1 97 ? 6.293 0.953 7.507 1.00 83.06 97 HIS A N 1
ATOM 784 C CA . HIS A 1 97 ? 6.643 -0.385 7.029 1.00 83.06 97 HIS A CA 1
ATOM 785 C C . HIS A 1 97 ? 6.138 -0.601 5.599 1.00 83.06 97 HIS A C 1
ATOM 787 O O . HIS A 1 97 ? 6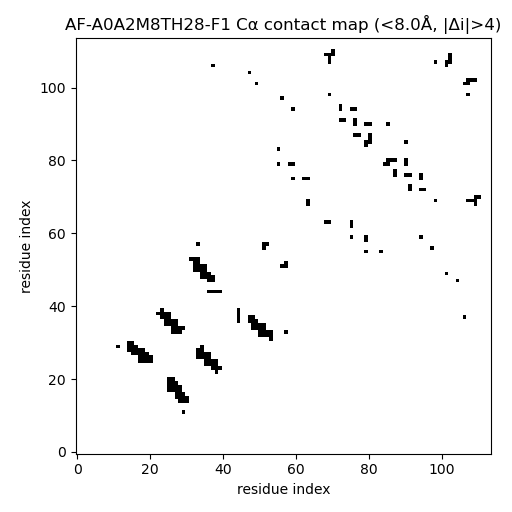.895 -1.013 4.724 1.00 83.06 97 HIS A O 1
ATOM 793 N N . PHE A 1 98 ? 4.879 -0.248 5.349 1.00 83.44 98 PHE A N 1
ATOM 794 C CA . PHE A 1 98 ? 4.243 -0.409 4.051 1.00 83.44 98 PHE A CA 1
ATOM 795 C C . PHE A 1 98 ? 4.934 0.400 2.942 1.00 83.44 98 PHE A C 1
ATOM 797 O O . PHE A 1 98 ? 5.255 -0.140 1.889 1.00 83.44 98 PHE A O 1
ATOM 804 N N . VAL A 1 99 ? 5.226 1.682 3.180 1.00 81.81 99 VAL A N 1
ATOM 805 C CA . VAL A 1 99 ? 5.930 2.541 2.211 1.00 81.81 99 VAL A CA 1
ATOM 806 C C . VAL A 1 99 ? 7.346 2.019 1.950 1.00 81.81 99 VAL A C 1
ATOM 808 O O . VAL A 1 99 ? 7.778 2.002 0.797 1.00 81.81 99 VAL A O 1
ATOM 811 N N . ASN A 1 100 ? 8.058 1.555 2.981 1.00 81.94 100 ASN A N 1
ATOM 812 C CA . ASN A 1 100 ? 9.376 0.947 2.797 1.00 81.94 100 ASN A CA 1
ATOM 813 C C . ASN A 1 100 ? 9.303 -0.291 1.894 1.00 81.94 100 ASN A C 1
ATOM 815 O O . ASN A 1 100 ? 10.082 -0.381 0.952 1.00 81.94 100 ASN A O 1
ATOM 819 N N . GLU A 1 101 ? 8.335 -1.184 2.112 1.00 80.38 101 GLU A N 1
ATOM 820 C CA . GLU A 1 101 ? 8.144 -2.374 1.274 1.00 80.38 101 GLU A CA 1
ATOM 821 C C . GLU A 1 101 ? 7.827 -2.003 -0.186 1.00 80.38 101 GLU A C 1
ATOM 823 O O . GLU A 1 101 ? 8.412 -2.559 -1.119 1.00 80.38 101 GLU A O 1
ATOM 828 N N . LEU A 1 102 ? 6.953 -1.011 -0.404 1.00 78.69 102 LEU A N 1
ATOM 829 C CA . LEU A 1 102 ? 6.663 -0.497 -1.748 1.00 78.69 102 LEU A CA 1
ATOM 830 C C . LEU A 1 102 ? 7.911 0.097 -2.418 1.00 78.69 102 LEU A C 1
ATOM 832 O O . LEU A 1 102 ? 8.093 -0.055 -3.627 1.00 78.69 102 LEU A O 1
ATOM 836 N N . SER A 1 103 ? 8.763 0.778 -1.649 1.00 79.25 103 SER A N 1
ATOM 837 C CA . SER A 1 103 ? 10.001 1.374 -2.152 1.00 79.25 103 SER A CA 1
ATOM 838 C C . SER A 1 103 ? 11.064 0.324 -2.470 1.00 79.25 103 SER A C 1
A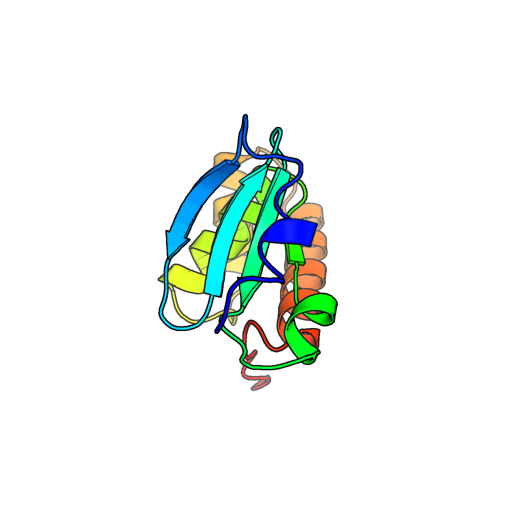TOM 840 O O . SER A 1 103 ? 11.723 0.442 -3.500 1.00 79.25 103 SER A O 1
ATOM 842 N N . GLU A 1 104 ? 11.223 -0.703 -1.634 1.00 78.44 104 GLU A N 1
ATOM 843 C CA . GLU A 1 104 ? 12.147 -1.821 -1.874 1.00 78.44 104 GLU A CA 1
ATOM 844 C C . GLU A 1 104 ? 11.764 -2.613 -3.126 1.00 78.44 104 GLU A C 1
ATOM 846 O O . GLU A 1 104 ? 12.633 -3.061 -3.873 1.00 78.44 104 GLU A O 1
ATOM 851 N N . LYS A 1 105 ? 10.461 -2.719 -3.401 1.00 73.44 105 LYS A N 1
ATOM 852 C CA . LYS A 1 105 ? 9.919 -3.349 -4.612 1.00 73.44 105 LYS A CA 1
ATOM 853 C C . LYS A 1 105 ? 9.864 -2.411 -5.826 1.00 73.44 105 LYS A C 1
ATOM 855 O O . LYS A 1 105 ? 9.340 -2.796 -6.869 1.00 73.44 105 LYS A O 1
ATOM 860 N N . GLY A 1 106 ? 10.381 -1.185 -5.704 1.00 72.06 106 GLY A N 1
ATOM 861 C CA . GLY A 1 106 ? 10.466 -0.214 -6.799 1.00 72.06 106 GLY A CA 1
ATOM 862 C C . GLY A 1 106 ? 9.118 0.327 -7.289 1.00 72.06 106 GLY A C 1
ATOM 863 O O . GLY A 1 106 ? 9.043 0.856 -8.396 1.00 72.06 106 GLY A O 1
ATOM 864 N N . VAL A 1 107 ? 8.050 0.194 -6.496 1.00 71.94 107 VAL A N 1
ATOM 865 C CA . VAL A 1 107 ? 6.698 0.648 -6.867 1.00 71.94 107 VAL A CA 1
ATOM 866 C C . VAL A 1 107 ? 6.509 2.140 -6.613 1.00 71.94 107 VAL A C 1
ATOM 868 O O . VAL A 1 107 ? 5.791 2.804 -7.358 1.00 71.94 107 VAL A O 1
ATOM 871 N N . ILE A 1 108 ? 7.171 2.681 -5.588 1.00 72.81 108 ILE A N 1
ATOM 872 C CA . ILE A 1 108 ? 7.208 4.119 -5.302 1.00 72.81 108 ILE A CA 1
ATOM 873 C C . ILE A 1 108 ? 8.643 4.568 -5.033 1.00 72.81 108 ILE A C 1
ATOM 875 O O . ILE A 1 108 ? 9.462 3.802 -4.530 1.00 72.81 108 ILE A O 1
ATOM 879 N N . THR A 1 109 ? 8.930 5.837 -5.309 1.00 68.06 109 THR A N 1
ATOM 880 C CA . THR A 1 109 ? 10.202 6.466 -4.944 1.00 68.06 109 THR A CA 1
ATOM 881 C C . THR A 1 109 ? 9.978 7.374 -3.744 1.00 68.06 109 THR A C 1
ATOM 883 O O . THR A 1 109 ? 9.145 8.277 -3.793 1.00 68.06 109 THR A O 1
ATOM 886 N N . ILE A 1 110 ? 10.730 7.151 -2.668 1.00 66.94 110 ILE A N 1
ATOM 887 C CA . ILE A 1 110 ? 10.766 8.055 -1.516 1.00 66.94 110 ILE A CA 1
ATOM 888 C C . ILE A 1 110 ? 11.929 9.025 -1.747 1.00 66.94 110 ILE A C 1
ATOM 890 O O . ILE A 1 110 ? 13.084 8.596 -1.754 1.00 66.94 110 ILE A O 1
ATOM 894 N N . ASP A 1 111 ? 11.656 10.319 -1.939 1.00 61.66 111 ASP A N 1
ATOM 895 C CA . ASP A 1 111 ? 12.719 11.333 -1.930 1.00 61.66 111 ASP A CA 1
ATOM 896 C C . ASP A 1 111 ? 13.225 11.459 -0.485 1.00 61.66 111 ASP A C 1
ATOM 898 O O . ASP A 1 111 ? 12.586 12.073 0.372 1.00 61.66 111 ASP A O 1
ATOM 902 N N . ARG A 1 112 ? 14.343 10.792 -0.175 1.00 55.31 112 ARG A N 1
ATOM 903 C CA . ARG A 1 112 ? 15.002 10.854 1.138 1.00 55.31 112 ARG A CA 1
ATOM 904 C C . ARG A 1 112 ? 15.765 12.175 1.272 1.00 55.31 112 ARG A C 1
ATOM 906 O O . ARG A 1 112 ? 16.979 12.181 1.445 1.00 55.31 112 ARG A O 1
ATOM 913 N N . LYS A 1 113 ? 15.059 13.297 1.171 1.00 43.56 113 LYS A N 1
ATOM 914 C CA . LYS A 1 113 ? 15.550 14.601 1.622 1.00 43.56 113 LYS A CA 1
ATOM 915 C C . LYS A 1 113 ? 14.981 14.861 3.010 1.00 43.56 113 LYS A C 1
ATOM 917 O O . LYS A 1 113 ? 13.944 15.503 3.152 1.00 43.56 113 LYS A O 1
ATOM 922 N N . GLN A 1 114 ? 15.647 14.312 4.018 1.00 37.91 114 GLN A N 1
ATOM 923 C CA . GLN A 1 114 ? 15.583 14.810 5.390 1.00 37.91 114 GLN A CA 1
ATOM 924 C C . GLN A 1 114 ? 17.005 15.037 5.871 1.00 37.91 114 GLN A C 1
ATOM 926 O O . GLN A 1 114 ? 17.824 14.110 5.682 1.00 37.91 114 GLN A O 1
#

Secondary structure (DSSP, 8-state):
---SSHHHHTT-TTSEEEEEE-SSEEEEEETTEEEEEE---SGGGGGS-EEE-HHHHHHHHHHHHHHT----HHHHHHHHHHHH---HHHHHHHHHHHHHHHHHTTSS------

Sequence (114 aa):
MVTQVFDMCISYKKNMEQILMSSQYTMIQVKGEYYVIPVVTGKEYQNNVICLNGEVAKYIFTYIYNKKEATNYMDIAQKVIQVFNVSLEKALVDIKHFVNELSEKGVITIDRKQ

Foldseek 3Di:
DPPPVVVVVPVQVPAWAWDDDDPFWTWIDGPQKIWIFTPDDDDLRVVLIDIQDHDLSVLLVVVCVVVLALADQQVSLVVSCVPPVDDSVVSSVVSVVSVVVCVVSVNHDHPPPD

pLDDT: mean 71.2, std 15.32, range [33.28, 88.31]

Solvent-accessible surface area (backbone atoms only — not comparable to full-atom values): 6904 Å² total; per-residue (Å²): 139,93,75,72,68,58,56,80,69,50,82,51,83,89,50,66,45,80,77,46,80,58,93,59,30,36,31,37,31,49,87,80,36,34,35,41,38,52,66,57,88,67,85,63,42,80,79,43,55,41,81,26,83,37,71,66,44,48,48,53,52,53,51,33,59,77,64,75,54,72,80,55,63,66,62,53,26,54,53,48,32,77,73,67,76,52,57,65,70,61,40,42,54,54,49,53,54,51,54,49,53,37,36,76,60,66,75,46,78,70,82,85,82,122

Nearest PDB structures (foldseek):
  5f4h-assembly1_B  TM=6.931E-01  e=1.576E+00  Saccharolobus islandicus L.S.2.15
  3kih-assembly1_E  TM=5.949E-01  e=3.524E+00  synthetic construct
  8eec-assembly1_A  TM=4.358E-01  e=1.784E+00  Homo sapiens
  1lfo-assembly1_A  TM=5.649E-01  e=5.435E+00  Rattus norvegicus

Mean predicted aligned error: 9.86 Å